Protein AF-A0A7J3W858-F1 (afdb_monomer_lite)

pLDDT: mean 94.59, std 5.15, range [61.19, 98.69]

Radius of gyration: 28.44 Å; chains: 1; bounding box: 77×29×75 Å

Sequence (148 aa):
MEKSKLLMALVLVLAVWAIAASSVAAYYYSEYVKSTSLLKSLEASTVKVNVVIDYGNNTVQEFRDVILDVKGATALNALMTVAKIEYTVYPFGIFVDSINGVKNSGELNCWWLYSIVKPDGEEVSPEVGADQYRLSNGDTVVWRYTKF

Structure (mmCIF, N/CA/C/O backbone):
data_AF-A0A7J3W858-F1
#
_entry.id   AF-A0A7J3W858-F1
#
loop_
_atom_site.group_PDB
_atom_site.id
_atom_site.type_symbol
_atom_site.label_atom_id
_atom_site.label_alt_id
_atom_site.label_comp_id
_atom_site.label_asym_id
_atom_site.label_entity_id
_atom_site.label_seq_id
_atom_site.pdbx_PDB_ins_code
_atom_site.Cartn_x
_atom_site.Cartn_y
_atom_site.Cartn_z
_atom_site.occupancy
_atom_site.B_iso_or_equiv
_atom_site.auth_seq_id
_atom_site.auth_comp_id
_atom_site.auth_asym_id
_atom_site.auth_atom_id
_atom_site.pdbx_PDB_model_num
ATOM 1 N N . MET A 1 1 ? -60.071 2.442 50.758 1.00 61.19 1 MET A N 1
ATOM 2 C CA . MET A 1 1 ? -59.599 1.097 50.356 1.00 61.19 1 MET A CA 1
ATOM 3 C C . MET A 1 1 ? -59.378 0.977 48.843 1.00 61.19 1 MET A C 1
ATOM 5 O O . MET A 1 1 ? -58.371 0.417 48.446 1.00 61.19 1 MET A O 1
ATOM 9 N N . GLU A 1 2 ? -60.245 1.533 47.991 1.00 71.06 2 GLU A N 1
ATOM 10 C CA . GLU A 1 2 ? -60.109 1.457 46.519 1.00 71.06 2 GLU A CA 1
ATOM 11 C C . GLU A 1 2 ? -58.909 2.248 45.948 1.00 71.06 2 GLU A C 1
ATOM 13 O O . GLU A 1 2 ? -58.143 1.724 45.143 1.00 71.06 2 GLU A O 1
ATOM 18 N N . LYS A 1 3 ? -58.649 3.464 46.457 1.00 75.56 3 LYS A N 1
ATOM 19 C CA . LYS A 1 3 ? -57.502 4.298 46.038 1.00 75.56 3 LYS A CA 1
ATOM 20 C C . LYS A 1 3 ? -56.124 3.657 46.281 1.00 75.56 3 LYS A C 1
ATOM 22 O O . LYS A 1 3 ? -55.229 3.846 45.466 1.00 75.56 3 LYS A O 1
ATOM 27 N N . SER A 1 4 ? -55.934 2.893 47.365 1.00 80.69 4 SER A N 1
ATOM 28 C CA . SER A 1 4 ? -54.630 2.262 47.645 1.00 80.69 4 SER A CA 1
ATOM 29 C C . SER A 1 4 ? -54.353 1.067 46.732 1.00 80.69 4 SER A C 1
ATOM 31 O O . SER A 1 4 ? -53.209 0.856 46.344 1.00 80.69 4 SER A O 1
ATOM 33 N N . LYS A 1 5 ? -55.394 0.324 46.328 1.00 85.88 5 LYS A N 1
ATOM 34 C CA . LYS A 1 5 ? -55.274 -0.763 45.344 1.00 85.88 5 LYS A CA 1
ATOM 35 C C . LYS A 1 5 ? -54.902 -0.229 43.957 1.00 85.88 5 LYS A C 1
ATOM 37 O O . LYS A 1 5 ? -54.057 -0.818 43.294 1.00 85.88 5 LYS A O 1
ATOM 42 N N . LEU A 1 6 ? -55.474 0.912 43.558 1.00 86.31 6 LEU A N 1
ATOM 43 C CA . LEU A 1 6 ? -55.126 1.602 42.308 1.00 86.31 6 LEU A CA 1
ATOM 44 C C . LEU A 1 6 ? -53.677 2.109 42.306 1.00 86.31 6 LEU A C 1
ATOM 46 O O . LEU A 1 6 ? -52.954 1.892 41.338 1.00 86.31 6 LEU A O 1
ATOM 50 N N . LEU A 1 7 ? -53.229 2.723 43.407 1.00 90.50 7 LEU A N 1
ATOM 51 C CA . LEU A 1 7 ? -51.833 3.146 43.574 1.00 90.50 7 LEU A CA 1
ATOM 52 C C . LEU A 1 7 ? -50.865 1.957 43.490 1.00 90.50 7 LEU A C 1
ATOM 54 O O . LEU A 1 7 ? -49.849 2.036 42.808 1.00 90.50 7 LEU A O 1
ATOM 58 N N . MET A 1 8 ? -51.198 0.839 44.134 1.00 90.25 8 MET A N 1
ATOM 59 C CA . MET A 1 8 ? -50.370 -0.368 44.112 1.00 90.25 8 MET A CA 1
ATOM 60 C C . MET A 1 8 ? -50.288 -0.995 42.712 1.00 90.25 8 MET A C 1
ATOM 62 O O . MET A 1 8 ? -49.206 -1.394 42.287 1.00 90.25 8 MET A O 1
ATOM 66 N N . ALA A 1 9 ? -51.394 -1.025 41.962 1.00 91.38 9 ALA A N 1
ATOM 67 C CA . ALA A 1 9 ? -51.394 -1.476 40.571 1.00 91.38 9 ALA A CA 1
ATOM 68 C C . ALA A 1 9 ? -50.532 -0.572 39.670 1.00 91.38 9 ALA A C 1
ATOM 70 O O . ALA A 1 9 ? -49.753 -1.076 38.864 1.00 91.38 9 ALA A O 1
ATOM 71 N N . LEU A 1 10 ? -50.613 0.752 39.847 1.00 93.44 10 LEU A N 1
ATOM 72 C CA . LEU A 1 10 ? -49.789 1.713 39.107 1.00 93.44 10 LEU A CA 1
ATOM 73 C C . LEU A 1 10 ? -48.291 1.506 39.374 1.00 93.44 10 LEU A C 1
ATOM 75 O O . LEU A 1 10 ? -47.497 1.485 38.437 1.00 93.44 10 LEU A O 1
ATOM 79 N N . VAL A 1 11 ? -47.908 1.307 40.639 1.00 94.94 11 VAL A N 1
ATOM 80 C CA . VAL A 1 11 ? -46.513 1.037 41.023 1.00 94.94 11 VAL A CA 1
ATOM 81 C C . VAL A 1 11 ? -45.999 -0.248 40.374 1.00 94.94 11 VAL A C 1
ATOM 83 O O . VAL A 1 11 ? -44.881 -0.260 39.865 1.00 94.94 11 VAL A O 1
ATOM 86 N N . LEU A 1 12 ? -46.810 -1.311 40.329 1.00 94.56 12 LEU A N 1
ATOM 87 C CA . LEU A 1 12 ? -46.427 -2.566 39.673 1.00 94.56 12 LEU A CA 1
ATOM 88 C C . LEU A 1 12 ? -46.220 -2.388 38.165 1.00 94.56 12 LEU A C 1
ATOM 90 O O . LEU A 1 12 ? -45.234 -2.884 37.626 1.00 94.56 12 LEU A O 1
ATOM 94 N N . VAL A 1 13 ? -47.101 -1.646 37.490 1.00 96.12 13 VAL A N 1
ATOM 95 C CA . VAL A 1 13 ? -46.955 -1.350 36.055 1.00 96.12 13 VAL A CA 1
ATOM 96 C C . VAL A 1 13 ? -45.681 -0.549 35.788 1.00 96.12 13 VAL A C 1
ATOM 98 O O . VAL A 1 13 ? -44.922 -0.891 34.884 1.00 96.12 13 VAL A O 1
ATOM 101 N N . LEU A 1 14 ? -45.409 0.477 36.598 1.00 95.62 14 LEU A N 1
ATOM 102 C CA . LEU A 1 14 ? -44.190 1.279 36.478 1.00 95.62 14 LEU A CA 1
ATOM 103 C C . LEU A 1 14 ? -42.928 0.456 36.755 1.00 95.62 14 LEU A C 1
ATOM 105 O O . LEU A 1 14 ? -41.931 0.636 36.062 1.00 95.62 14 LEU A O 1
ATOM 109 N N . ALA A 1 15 ? -42.971 -0.472 37.713 1.00 95.19 15 ALA A N 1
ATOM 110 C CA . ALA A 1 15 ? -41.855 -1.367 37.999 1.00 95.19 15 ALA A CA 1
ATOM 111 C C . ALA A 1 15 ? -41.573 -2.316 36.824 1.00 95.19 15 ALA A C 1
ATOM 113 O O . ALA A 1 15 ? -40.425 -2.445 36.403 1.00 95.19 15 ALA A O 1
ATOM 114 N N . VAL A 1 16 ? -42.610 -2.932 36.246 1.00 96.00 16 VAL A N 1
ATOM 115 C CA . VAL A 1 16 ? -42.469 -3.794 35.060 1.00 96.00 16 VAL A CA 1
ATOM 116 C C . VAL A 1 16 ? -41.932 -2.998 33.873 1.00 96.00 16 VAL A C 1
ATOM 118 O O . VAL A 1 16 ? -41.021 -3.462 33.189 1.00 96.00 16 VAL A O 1
ATOM 121 N N . TRP A 1 17 ? -42.443 -1.784 33.656 1.00 96.31 17 TRP A N 1
ATOM 122 C CA . TRP A 1 17 ? -41.949 -0.899 32.606 1.00 96.31 17 TRP A CA 1
ATOM 123 C C . TRP A 1 17 ? -40.483 -0.521 32.824 1.00 96.31 17 TRP A C 1
ATOM 125 O O . TRP A 1 17 ? -39.695 -0.613 31.889 1.00 96.31 17 TRP A O 1
ATOM 135 N N . ALA A 1 18 ? -40.092 -0.162 34.048 1.00 96.44 18 ALA A N 1
ATOM 136 C CA . ALA A 1 18 ? -38.714 0.191 34.372 1.00 96.44 18 ALA A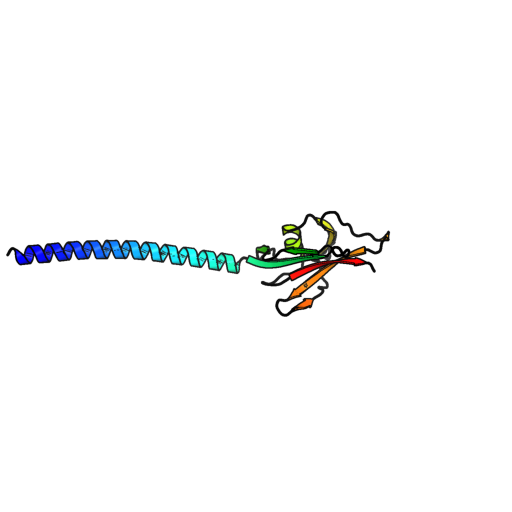 CA 1
ATOM 137 C C . ALA A 1 18 ? -37.756 -0.987 34.152 1.00 96.44 18 ALA A C 1
ATOM 139 O O . ALA A 1 18 ? -36.673 -0.791 33.603 1.00 96.44 18 ALA A O 1
ATOM 140 N N . ILE A 1 19 ? -38.155 -2.210 34.521 1.00 96.44 19 ILE A N 1
ATOM 141 C CA . ILE A 1 19 ? -37.364 -3.423 34.273 1.00 96.44 19 ILE A CA 1
ATOM 142 C C . ILE A 1 19 ? -37.241 -3.672 32.769 1.00 96.44 19 ILE A C 1
ATOM 144 O O . ILE A 1 19 ? -36.126 -3.811 32.276 1.00 96.44 19 ILE A O 1
ATOM 148 N N . ALA A 1 20 ? -38.356 -3.666 32.031 1.00 96.38 20 ALA A N 1
ATOM 149 C CA . ALA A 1 20 ? -38.345 -3.881 30.587 1.00 96.38 20 ALA A CA 1
ATOM 150 C C . ALA A 1 20 ? -37.495 -2.823 29.864 1.00 96.38 20 ALA A C 1
ATOM 152 O O . ALA A 1 20 ? -36.632 -3.170 29.060 1.00 96.38 20 ALA A O 1
ATOM 153 N N . ALA A 1 21 ? -37.672 -1.544 30.202 1.00 96.00 21 ALA A N 1
ATOM 154 C CA . ALA A 1 21 ? -36.887 -0.444 29.654 1.00 96.00 21 ALA A CA 1
ATOM 155 C C . ALA A 1 21 ? -35.395 -0.590 29.989 1.00 96.00 21 ALA A C 1
ATOM 157 O O . ALA A 1 21 ? -34.556 -0.402 29.112 1.00 96.00 21 ALA A O 1
ATOM 158 N N . SER A 1 22 ? -35.058 -0.986 31.220 1.00 96.31 22 SER A N 1
ATOM 159 C CA . SER A 1 22 ? -33.668 -1.211 31.638 1.00 96.31 22 SER A CA 1
ATOM 160 C C . SER A 1 22 ? -33.033 -2.390 30.902 1.00 96.31 22 SER A C 1
ATOM 162 O O . SER A 1 22 ? -31.892 -2.287 30.464 1.00 96.31 22 SER A O 1
ATOM 164 N N . SER A 1 23 ? -33.764 -3.493 30.715 1.00 95.69 23 SER A N 1
ATOM 165 C CA . SER A 1 23 ? -33.292 -4.651 29.948 1.00 95.69 23 SER A CA 1
ATOM 166 C C . SER A 1 23 ? -33.047 -4.299 28.483 1.00 95.69 23 SER A C 1
ATOM 168 O O . SER A 1 23 ? -32.005 -4.650 27.933 1.00 95.69 23 SER A O 1
ATOM 170 N N . VAL A 1 24 ? -33.973 -3.563 27.864 1.00 96.94 24 VAL A N 1
ATOM 171 C CA . VAL A 1 24 ? -33.827 -3.074 26.487 1.00 96.94 24 VAL A CA 1
ATOM 172 C C . VAL A 1 24 ? -32.633 -2.120 26.377 1.00 96.94 24 VAL A C 1
ATOM 174 O O . VAL A 1 24 ? -31.802 -2.279 25.486 1.00 96.94 24 VAL A O 1
ATOM 177 N N . ALA A 1 25 ? -32.491 -1.175 27.308 1.00 96.31 25 ALA A N 1
ATOM 178 C CA . ALA A 1 25 ? -31.366 -0.244 27.336 1.00 96.31 25 ALA A CA 1
ATOM 179 C C . ALA A 1 25 ? -30.020 -0.966 27.508 1.00 96.31 25 ALA A C 1
ATOM 181 O O . ALA A 1 25 ? -29.069 -0.670 26.787 1.00 96.31 25 ALA A O 1
ATOM 182 N N . ALA A 1 26 ? -29.942 -1.948 28.410 1.00 95.88 26 ALA A N 1
ATOM 183 C CA . ALA A 1 26 ? -28.741 -2.753 28.619 1.00 95.88 26 ALA A CA 1
ATOM 184 C C . ALA A 1 26 ? -28.365 -3.562 27.367 1.00 95.88 26 ALA A C 1
ATOM 186 O O . ALA A 1 26 ? -27.189 -3.620 27.006 1.00 95.88 26 ALA A O 1
ATOM 187 N N . TYR A 1 27 ? -29.356 -4.135 26.676 1.00 96.12 27 TYR A N 1
ATOM 188 C CA . TYR A 1 27 ? -29.146 -4.843 25.413 1.00 96.12 27 TYR A CA 1
ATOM 189 C C . TYR A 1 27 ? -28.554 -3.920 24.337 1.00 96.12 27 TYR A C 1
ATOM 191 O O . T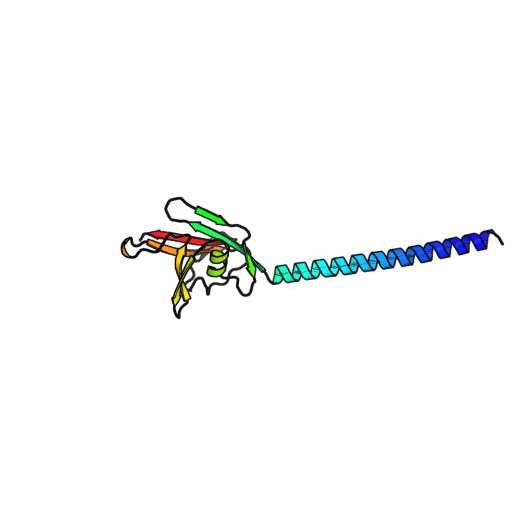YR A 1 27 ? -27.507 -4.232 23.768 1.00 96.12 27 TYR A O 1
ATOM 199 N N . TYR A 1 28 ? -29.160 -2.748 24.111 1.00 95.81 28 TYR A N 1
ATOM 200 C CA . TYR A 1 28 ? -28.652 -1.784 23.129 1.00 95.81 28 TYR A CA 1
ATOM 201 C C . TYR A 1 28 ? -27.268 -1.241 23.491 1.00 95.81 28 TYR A C 1
ATOM 203 O O . TYR A 1 28 ? -26.425 -1.084 22.609 1.00 95.81 28 TYR A O 1
ATOM 211 N N . TYR A 1 29 ? -27.004 -0.991 24.775 1.00 95.25 29 TYR A N 1
ATOM 212 C CA . TYR A 1 29 ? -25.688 -0.551 25.230 1.00 95.25 29 TYR A CA 1
ATOM 213 C C . TYR A 1 29 ? -24.611 -1.615 24.976 1.00 95.25 29 TYR A C 1
ATOM 215 O O . TYR A 1 29 ? -23.541 -1.301 24.457 1.00 95.25 29 TYR A O 1
ATOM 223 N N . SER A 1 30 ? -24.902 -2.883 25.283 1.00 93.31 30 SER A N 1
ATOM 224 C CA . SER A 1 30 ? -23.981 -3.993 25.019 1.00 93.31 30 SER A CA 1
ATOM 225 C C . SER A 1 30 ? -23.668 -4.131 23.526 1.00 93.31 30 SER A C 1
ATOM 227 O O . SER A 1 30 ? -22.506 -4.298 23.150 1.00 93.31 30 SER A O 1
ATOM 229 N N . GLU A 1 31 ? -24.683 -4.032 22.666 1.00 93.44 31 GLU A N 1
ATOM 230 C CA . GLU A 1 31 ? -24.503 -4.133 21.214 1.00 93.44 31 GLU A CA 1
ATOM 231 C C . GLU A 1 31 ? -23.709 -2.945 20.644 1.00 93.44 31 GLU A C 1
ATOM 233 O O . GLU A 1 31 ? -22.832 -3.119 19.792 1.00 93.44 31 GLU A O 1
ATOM 238 N N . TYR A 1 32 ? -23.945 -1.739 21.169 1.00 91.50 32 TYR A N 1
ATOM 239 C CA . TYR A 1 32 ? -23.188 -0.538 20.817 1.00 91.50 32 TYR A CA 1
ATOM 240 C C . TYR A 1 32 ? -21.698 -0.672 21.164 1.00 91.50 32 TYR A C 1
ATOM 242 O O . TYR A 1 32 ? -20.830 -0.403 20.326 1.00 91.50 32 TYR A O 1
ATOM 250 N N . VAL A 1 33 ? -21.384 -1.132 22.380 1.00 94.19 33 VAL A N 1
ATOM 251 C CA . VAL A 1 33 ? -19.996 -1.335 22.824 1.00 94.19 33 VAL A CA 1
ATOM 252 C C . VAL A 1 33 ? -19.298 -2.392 21.968 1.00 94.19 33 VAL A C 1
ATOM 254 O O . VAL A 1 33 ? -18.151 -2.191 21.570 1.00 94.19 33 VAL A O 1
ATOM 257 N N . LYS A 1 34 ? -19.989 -3.488 21.634 1.00 93.38 34 LYS A N 1
ATOM 258 C CA . LYS A 1 34 ? -19.462 -4.546 20.762 1.00 93.38 34 LYS A CA 1
ATOM 259 C C . LYS A 1 34 ? -19.159 -4.036 19.352 1.00 93.38 34 LYS A C 1
ATOM 261 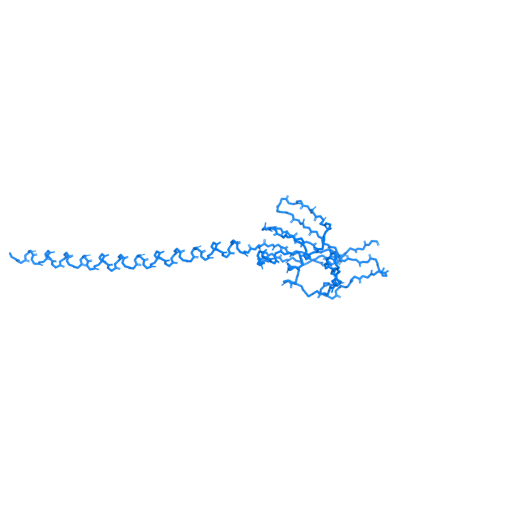O O . LYS A 1 34 ? -18.086 -4.302 18.824 1.00 93.38 34 LYS A O 1
ATOM 266 N N . SER A 1 35 ? -20.074 -3.281 18.752 1.00 88.00 35 SER A N 1
ATOM 267 C CA . SER A 1 35 ? -19.864 -2.710 17.416 1.00 88.00 35 SER A CA 1
ATOM 268 C C . SER A 1 35 ? -18.676 -1.746 17.409 1.00 88.00 35 SER A C 1
ATOM 270 O O . SER A 1 35 ? -17.816 -1.812 16.535 1.00 88.00 35 SER A O 1
ATOM 272 N N . THR A 1 36 ? -18.576 -0.902 18.436 1.00 91.19 36 THR A N 1
ATOM 273 C CA . THR A 1 36 ? -17.485 0.072 18.569 1.00 91.19 36 THR A CA 1
ATOM 274 C C . THR A 1 36 ? -16.129 -0.606 18.774 1.00 91.19 36 THR A C 1
ATOM 276 O O . THR A 1 36 ? -15.131 -0.183 18.192 1.00 91.19 36 THR A O 1
ATOM 279 N N . SER A 1 37 ? -16.064 -1.670 19.579 1.00 88.94 37 SER A N 1
ATOM 280 C CA . SER A 1 37 ? -14.811 -2.392 19.819 1.00 88.94 37 SER A CA 1
ATOM 281 C C . SER A 1 37 ? -14.327 -3.145 18.580 1.00 88.94 37 SER A C 1
ATOM 283 O O . SER A 1 37 ? -13.125 -3.150 18.321 1.00 88.94 37 SER A O 1
ATOM 285 N N . LEU A 1 38 ? -15.248 -3.704 17.788 1.00 88.44 38 LEU A N 1
ATOM 286 C CA . LEU A 1 38 ? -14.937 -4.320 16.499 1.00 88.44 38 LEU A CA 1
ATOM 287 C C . LEU A 1 38 ? -14.410 -3.289 15.502 1.00 88.44 38 LEU A C 1
ATOM 289 O O . LEU A 1 38 ? -13.359 -3.507 14.913 1.00 88.44 38 LEU A O 1
ATOM 293 N N . LEU A 1 39 ? -15.083 -2.145 15.345 1.00 87.38 39 LEU A N 1
ATOM 294 C CA . LEU A 1 39 ? -14.601 -1.084 14.454 1.00 87.38 39 LEU A CA 1
ATOM 295 C C . LEU A 1 39 ? -13.196 -0.628 14.847 1.00 87.38 39 LEU A C 1
ATOM 297 O O . LEU A 1 39 ? -12.305 -0.588 14.005 1.00 87.38 39 LEU A O 1
ATOM 301 N N . LYS A 1 40 ? -12.961 -0.413 16.143 1.00 87.94 40 LYS A N 1
ATOM 302 C CA . LYS A 1 40 ? -11.641 -0.048 16.657 1.00 87.94 40 LYS A CA 1
ATOM 303 C C . LYS A 1 40 ? -10.587 -1.131 16.404 1.00 87.94 40 LYS A C 1
ATOM 305 O O . LYS A 1 40 ? -9.437 -0.803 16.126 1.00 87.94 40 LYS A O 1
ATOM 310 N N . SER A 1 41 ? -10.945 -2.413 16.509 1.00 86.75 41 SER A N 1
ATOM 311 C CA . SER A 1 41 ? -10.005 -3.499 16.215 1.00 86.75 41 SER A CA 1
ATOM 312 C C . SER A 1 41 ? -9.707 -3.605 14.723 1.00 86.75 41 SER A C 1
ATOM 314 O O . SER A 1 41 ? -8.563 -3.861 14.364 1.00 86.75 41 SER A O 1
ATOM 316 N N . LEU A 1 42 ? -10.711 -3.387 13.865 1.00 85.06 42 LEU A N 1
ATOM 317 C CA . LEU A 1 42 ? -10.525 -3.334 12.417 1.00 85.06 42 LEU A CA 1
ATOM 318 C C . LEU A 1 42 ? -9.602 -2.174 12.044 1.00 85.06 42 LEU A C 1
ATOM 320 O O . LEU A 1 42 ? -8.579 -2.418 11.415 1.00 85.06 42 LEU A O 1
ATOM 324 N N . GLU A 1 43 ? -9.894 -0.961 12.513 1.00 83.94 43 GLU A N 1
ATOM 325 C CA . GLU A 1 43 ? -9.063 0.227 12.281 1.00 83.94 43 GLU A CA 1
ATOM 326 C C . GLU A 1 43 ? -7.615 0.020 12.739 1.00 83.94 43 GLU A C 1
ATOM 328 O O . GLU A 1 43 ? -6.687 0.399 12.031 1.00 83.94 43 GLU A O 1
ATOM 333 N N . ALA A 1 44 ? -7.403 -0.636 13.883 1.00 85.81 44 ALA A N 1
ATOM 334 C CA . ALA A 1 44 ? -6.064 -0.966 14.373 1.00 85.81 44 ALA A CA 1
ATOM 335 C C . ALA A 1 44 ? -5.352 -2.059 13.552 1.00 85.81 44 ALA A C 1
ATOM 337 O O . ALA A 1 44 ? -4.132 -2.193 13.632 1.00 85.81 44 ALA A O 1
ATOM 338 N N . SER A 1 45 ? -6.100 -2.862 12.793 1.00 91.19 45 SER A N 1
ATOM 339 C CA . SER A 1 45 ? -5.582 -3.974 11.987 1.00 91.19 45 SER A CA 1
ATOM 340 C C . SER A 1 45 ? -5.441 -3.652 10.502 1.00 91.19 45 SER A C 1
ATOM 342 O O . SER A 1 45 ? -4.927 -4.483 9.756 1.00 91.19 45 SER A O 1
ATOM 344 N N . THR A 1 46 ? -5.873 -2.469 10.064 1.00 93.88 46 THR A N 1
ATOM 345 C CA . THR A 1 46 ? -5.862 -2.085 8.651 1.00 93.88 46 THR A CA 1
ATOM 346 C C . THR A 1 46 ? -5.076 -0.813 8.403 1.00 93.88 46 THR A C 1
ATOM 348 O O . THR A 1 46 ? -5.086 0.105 9.220 1.00 93.88 46 THR A O 1
ATOM 351 N N . VAL A 1 47 ? -4.457 -0.739 7.231 1.00 96.44 47 VAL A N 1
ATOM 352 C CA . VAL A 1 47 ? -3.807 0.459 6.713 1.00 96.44 47 VAL A CA 1
ATOM 353 C C . VAL A 1 47 ? -4.518 0.889 5.436 1.00 96.44 47 VAL A C 1
ATOM 355 O O . VAL A 1 47 ? -4.750 0.075 4.545 1.00 96.44 47 VAL A O 1
ATOM 358 N N . LYS A 1 48 ? -4.879 2.165 5.356 1.00 96.81 48 LYS A N 1
ATOM 359 C CA . LYS A 1 48 ? -5.513 2.799 4.204 1.00 96.81 48 LYS A CA 1
ATOM 360 C C . LYS A 1 48 ? -4.474 3.621 3.448 1.00 96.81 48 LYS A C 1
ATOM 362 O O . LYS A 1 48 ? -3.904 4.551 4.016 1.00 96.81 48 LYS A O 1
ATOM 367 N N . VAL A 1 49 ? -4.258 3.297 2.180 1.00 98.06 49 VAL A N 1
ATOM 368 C CA . VAL A 1 49 ? -3.239 3.922 1.324 1.00 98.06 49 VAL A CA 1
ATOM 369 C C . VAL A 1 49 ? -3.827 4.318 -0.023 1.00 98.06 49 VAL A C 1
ATOM 371 O O . VAL A 1 49 ? -4.911 3.872 -0.395 1.00 98.06 49 VAL A O 1
ATOM 374 N N . ASN A 1 50 ? -3.093 5.121 -0.782 1.00 98.56 50 ASN A N 1
ATOM 375 C CA . ASN A 1 50 ? -3.389 5.369 -2.188 1.00 98.56 50 ASN A CA 1
ATOM 376 C C . ASN A 1 50 ? -2.350 4.674 -3.070 1.00 98.56 50 ASN A C 1
ATOM 378 O O . ASN A 1 50 ? -1.210 4.457 -2.657 1.00 98.56 50 ASN A O 1
ATOM 382 N N . VAL A 1 51 ? -2.733 4.349 -4.299 1.00 98.62 51 VAL A N 1
ATOM 383 C CA . VAL A 1 51 ? -1.832 3.789 -5.308 1.00 98.62 51 VAL A CA 1
ATOM 384 C C . VAL A 1 51 ? -1.976 4.586 -6.592 1.00 98.62 51 VAL A C 1
ATOM 386 O O . VAL A 1 51 ? -3.086 4.809 -7.067 1.00 98.62 51 VAL A O 1
ATOM 389 N N . VAL A 1 52 ? -0.852 4.999 -7.161 1.00 98.69 52 VAL A N 1
ATOM 390 C CA . VAL A 1 52 ? -0.780 5.692 -8.445 1.00 98.69 52 VAL A CA 1
ATOM 391 C C . VAL A 1 52 ? 0.088 4.873 -9.387 1.00 98.69 52 VAL A C 1
ATOM 393 O O . VAL A 1 52 ? 1.164 4.422 -9.003 1.00 98.69 52 VAL A O 1
ATOM 396 N N . ILE A 1 53 ? -0.377 4.677 -10.617 1.00 98.69 53 ILE A N 1
ATOM 397 C CA . ILE A 1 53 ? 0.361 3.996 -11.682 1.00 98.69 53 ILE A CA 1
ATOM 398 C C . ILE A 1 53 ? 0.457 4.955 -12.863 1.00 98.69 53 ILE A C 1
ATOM 400 O O . ILE A 1 53 ? -0.539 5.210 -13.539 1.00 98.69 53 ILE A O 1
ATOM 404 N N . ASP A 1 54 ? 1.652 5.475 -13.103 1.00 98.38 54 ASP A N 1
ATOM 405 C CA . ASP A 1 54 ? 1.995 6.347 -14.221 1.00 98.38 54 ASP A CA 1
ATOM 406 C C . ASP A 1 54 ? 2.782 5.550 -15.266 1.00 98.38 54 ASP A C 1
ATOM 408 O O . ASP A 1 54 ? 3.893 5.081 -15.016 1.00 98.38 54 ASP A O 1
ATOM 412 N N . TYR A 1 55 ? 2.201 5.390 -16.452 1.00 97.62 55 TYR A N 1
ATOM 413 C CA . TYR A 1 55 ? 2.792 4.609 -17.539 1.00 97.62 55 TYR A CA 1
ATOM 414 C C . TYR A 1 55 ? 3.812 5.404 -18.373 1.00 97.62 55 TYR A C 1
ATOM 416 O O . TYR A 1 55 ? 4.283 4.901 -19.394 1.00 97.62 55 TYR A O 1
ATOM 424 N N . GLY A 1 56 ? 4.136 6.647 -17.998 1.00 94.19 56 GLY A N 1
ATOM 425 C CA . GLY A 1 56 ? 5.129 7.479 -18.689 1.00 94.19 56 GLY A CA 1
ATOM 426 C C . GLY A 1 56 ? 4.683 7.974 -20.072 1.00 94.19 56 GLY A C 1
ATOM 427 O O . GLY A 1 56 ? 5.461 8.578 -20.807 1.00 94.19 56 GLY A O 1
ATOM 428 N N . ASN A 1 57 ? 3.423 7.727 -20.446 1.00 93.50 57 ASN A N 1
ATOM 429 C CA . ASN A 1 57 ? 2.819 8.104 -21.727 1.00 93.50 57 ASN A CA 1
ATOM 430 C C . ASN A 1 57 ? 1.565 8.985 -21.549 1.00 93.50 57 ASN A C 1
ATOM 432 O O . ASN A 1 57 ? 0.665 8.962 -22.388 1.00 93.50 57 ASN A O 1
ATOM 436 N N . ASN A 1 58 ? 1.502 9.738 -20.446 1.00 93.50 58 ASN A N 1
ATOM 437 C CA . ASN A 1 58 ? 0.342 10.512 -19.975 1.00 93.50 58 ASN A CA 1
ATOM 438 C C . ASN A 1 58 ? -0.871 9.674 -19.533 1.00 93.50 58 ASN A C 1
ATOM 440 O O . ASN A 1 58 ? -1.904 10.238 -19.178 1.00 93.50 58 ASN A O 1
ATOM 444 N N . THR A 1 59 ? -0.767 8.343 -19.525 1.00 97.12 59 THR A N 1
ATOM 445 C CA . THR A 1 59 ? -1.769 7.490 -18.881 1.00 97.12 59 THR A CA 1
ATOM 446 C C . THR A 1 59 ? -1.406 7.353 -17.411 1.00 97.12 59 THR A C 1
ATOM 448 O O . THR A 1 59 ? -0.352 6.809 -17.087 1.00 97.12 59 THR A O 1
ATOM 451 N N . VAL A 1 60 ? -2.291 7.814 -16.530 1.00 98.00 60 VAL A N 1
ATOM 452 C CA . VAL A 1 60 ? -2.150 7.681 -15.077 1.00 98.00 60 VAL A CA 1
ATOM 453 C C . VAL A 1 60 ? -3.420 7.057 -14.514 1.00 98.00 60 VAL A C 1
ATOM 455 O O . VAL A 1 60 ? -4.527 7.438 -14.893 1.00 98.00 60 VAL A O 1
ATOM 458 N N . GLN A 1 61 ? -3.265 6.081 -13.624 1.00 98.31 61 GLN A N 1
ATOM 459 C CA . GLN A 1 61 ? -4.360 5.490 -12.862 1.00 98.31 61 GLN A CA 1
ATOM 460 C C . GLN A 1 61 ? -4.157 5.783 -11.382 1.00 98.31 61 GLN A C 1
ATOM 462 O O . GLN A 1 61 ? -3.082 5.525 -10.846 1.00 98.31 61 GLN A O 1
ATOM 467 N N . GLU A 1 62 ? -5.195 6.296 -10.728 1.00 98.19 62 GLU A N 1
ATOM 468 C CA . GLU A 1 62 ? -5.195 6.588 -9.297 1.00 98.19 62 GLU A CA 1
ATOM 469 C C . GLU A 1 62 ? -6.244 5.734 -8.589 1.00 98.19 62 GLU A C 1
ATOM 471 O O . GLU A 1 62 ? -7.411 5.695 -8.982 1.00 98.19 62 GLU A O 1
ATOM 476 N N . PHE A 1 63 ? -5.836 5.100 -7.498 1.00 98.38 63 PHE A N 1
ATOM 477 C CA . PHE A 1 63 ? -6.689 4.321 -6.616 1.00 98.38 63 PHE A CA 1
ATOM 478 C C . PHE A 1 63 ? -6.578 4.902 -5.216 1.00 98.38 63 PHE A C 1
ATOM 480 O O . PHE A 1 63 ? -5.482 5.008 -4.665 1.00 98.38 63 PHE A O 1
ATOM 487 N N . ARG A 1 64 ? -7.715 5.299 -4.646 1.00 97.50 64 ARG A N 1
ATOM 488 C CA . ARG A 1 64 ? -7.778 5.899 -3.313 1.00 97.50 64 ARG A CA 1
ATOM 489 C C . ARG A 1 64 ? -8.359 4.925 -2.313 1.00 97.50 64 ARG A C 1
ATOM 491 O O . ARG A 1 64 ? -9.181 4.086 -2.675 1.00 97.50 64 ARG A O 1
ATOM 498 N N . ASP A 1 65 ? -7.957 5.094 -1.062 1.00 95.62 65 ASP A N 1
ATOM 499 C CA . ASP A 1 65 ? -8.479 4.336 0.070 1.00 95.62 65 ASP A CA 1
ATOM 500 C C . ASP A 1 65 ? -8.345 2.810 -0.094 1.00 95.62 65 ASP A C 1
ATOM 502 O O . ASP A 1 65 ? -9.221 2.046 0.312 1.00 95.62 65 ASP A O 1
ATOM 506 N N . VAL A 1 66 ? -7.231 2.353 -0.668 1.00 97.00 66 VAL A N 1
ATOM 507 C CA . VAL A 1 66 ? -6.886 0.931 -0.748 1.00 97.00 66 VAL A CA 1
ATOM 508 C C . VAL A 1 66 ? -6.621 0.423 0.667 1.00 97.00 66 VAL A C 1
ATOM 510 O O . VAL A 1 66 ? -5.719 0.905 1.353 1.00 97.00 66 VAL A O 1
ATOM 513 N N . ILE A 1 67 ? -7.430 -0.536 1.116 1.00 95.50 67 ILE A N 1
ATOM 514 C CA . ILE A 1 67 ? -7.363 -1.091 2.470 1.00 95.50 67 ILE A CA 1
ATOM 515 C C . ILE A 1 67 ? -6.501 -2.352 2.454 1.00 95.50 67 ILE A C 1
ATOM 517 O O . ILE A 1 67 ? -6.786 -3.301 1.726 1.00 95.50 67 ILE A O 1
ATOM 521 N N . LEU A 1 68 ? -5.477 -2.370 3.301 1.00 95.75 68 LEU A N 1
ATOM 522 C CA . LEU A 1 68 ? -4.561 -3.490 3.490 1.00 95.75 68 LEU A CA 1
ATOM 523 C C . LEU A 1 68 ? -4.604 -3.958 4.945 1.00 95.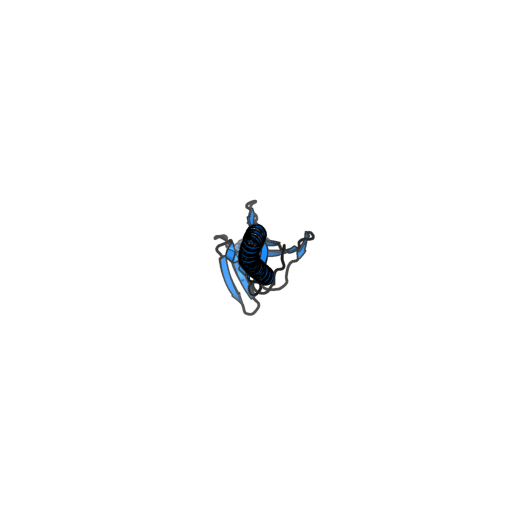75 68 LEU A C 1
ATOM 525 O O . LEU A 1 68 ? -4.767 -3.145 5.851 1.00 95.75 68 LEU A O 1
ATOM 529 N N . ASP A 1 69 ? -4.405 -5.253 5.187 1.00 94.00 69 ASP A N 1
ATOM 530 C CA . ASP A 1 69 ? -4.093 -5.747 6.535 1.00 94.00 69 ASP A CA 1
ATOM 531 C C . ASP A 1 69 ? -2.715 -5.215 6.955 1.00 94.00 69 ASP A C 1
ATOM 533 O O . ASP A 1 69 ? -1.763 -5.264 6.174 1.00 94.00 69 ASP A O 1
ATOM 537 N N . VAL A 1 70 ? -2.584 -4.735 8.192 1.00 91.69 70 VAL A N 1
ATOM 538 C CA . VAL A 1 70 ? -1.349 -4.142 8.728 1.00 91.69 70 VAL A CA 1
ATOM 539 C C . VAL A 1 70 ? -0.134 -5.069 8.608 1.00 91.69 70 VAL A C 1
ATOM 541 O O . VAL A 1 70 ? 0.983 -4.607 8.375 1.00 91.69 70 VAL A O 1
ATOM 544 N N . LYS A 1 71 ? -0.324 -6.392 8.694 1.00 90.38 71 LYS A N 1
ATOM 545 C CA . LYS A 1 71 ? 0.758 -7.378 8.540 1.00 90.38 71 LYS A CA 1
ATOM 546 C C . LYS A 1 71 ?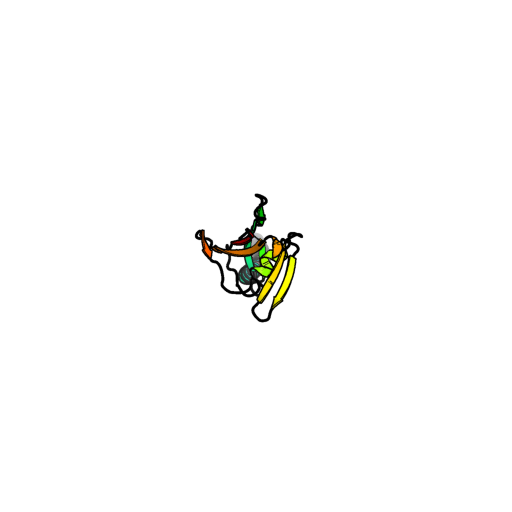 1.293 -7.422 7.110 1.00 90.38 71 LYS A C 1
ATOM 548 O O . LYS A 1 71 ? 2.476 -7.702 6.907 1.00 90.38 71 LYS A O 1
ATOM 553 N N . GLY A 1 72 ? 0.420 -7.149 6.144 1.00 91.69 72 GLY A N 1
ATOM 554 C CA . GLY A 1 72 ? 0.692 -7.142 4.713 1.00 91.69 72 GLY A CA 1
ATOM 555 C C . GLY A 1 72 ? 0.702 -5.745 4.095 1.00 91.69 72 GLY A C 1
ATOM 556 O O . GLY A 1 72 ? 0.616 -5.650 2.876 1.00 91.69 72 GLY A O 1
ATOM 557 N N . ALA A 1 73 ? 0.786 -4.668 4.876 1.00 96.31 73 ALA A N 1
ATOM 558 C CA . ALA A 1 73 ? 0.759 -3.302 4.359 1.00 96.31 73 ALA A CA 1
ATOM 559 C C . ALA A 1 73 ? 2.102 -2.935 3.704 1.00 96.31 73 ALA A C 1
ATOM 561 O O . ALA A 1 73 ? 2.923 -2.235 4.295 1.00 96.31 73 ALA A O 1
ATOM 562 N N . THR A 1 74 ? 2.355 -3.456 2.501 1.00 97.88 74 THR A N 1
ATOM 563 C CA . THR A 1 74 ? 3.580 -3.219 1.721 1.00 97.88 74 THR A CA 1
ATOM 564 C C . THR A 1 74 ? 3.283 -2.532 0.400 1.00 97.88 74 THR A C 1
ATOM 566 O O . THR A 1 74 ? 2.172 -2.645 -0.122 1.00 97.88 74 THR A O 1
ATOM 569 N N . ALA A 1 75 ? 4.281 -1.846 -0.165 1.00 97.50 75 ALA A N 1
ATOM 570 C CA . ALA A 1 75 ? 4.152 -1.197 -1.472 1.00 97.50 75 ALA A CA 1
ATOM 571 C C . ALA A 1 75 ? 3.758 -2.194 -2.580 1.00 97.50 75 ALA A C 1
ATOM 573 O O . ALA A 1 75 ? 2.916 -1.883 -3.424 1.00 97.50 75 ALA A O 1
ATOM 574 N N . LEU A 1 76 ? 4.298 -3.418 -2.536 1.00 97.75 76 LEU A N 1
ATOM 575 C CA . LEU A 1 76 ? 3.939 -4.488 -3.466 1.00 97.75 76 LEU A CA 1
ATOM 576 C C . LEU A 1 76 ? 2.493 -4.962 -3.270 1.00 97.75 76 LEU A C 1
ATOM 578 O O . LEU A 1 76 ? 1.756 -5.088 -4.244 1.00 97.75 76 LEU A O 1
ATOM 582 N N . ASN A 1 77 ? 2.062 -5.206 -2.028 1.00 97.94 77 ASN A N 1
ATOM 583 C CA . ASN A 1 77 ? 0.698 -5.670 -1.754 1.00 97.94 77 ASN A CA 1
ATOM 584 C C . ASN A 1 77 ? -0.350 -4.612 -2.124 1.00 97.94 77 ASN A C 1
ATOM 586 O O . ASN A 1 77 ? -1.416 -4.957 -2.639 1.00 97.94 77 ASN A O 1
ATOM 590 N N . ALA A 1 78 ? -0.027 -3.330 -1.930 1.00 98.25 78 ALA A N 1
ATOM 591 C CA . ALA A 1 78 ? -0.849 -2.224 -2.408 1.00 98.25 78 ALA A CA 1
ATOM 592 C C . ALA A 1 78 ? -1.045 -2.299 -3.930 1.00 98.25 78 ALA A C 1
ATOM 594 O O . ALA A 1 78 ? -2.178 -2.264 -4.406 1.00 98.25 78 ALA A O 1
ATOM 595 N N . LEU A 1 79 ? 0.040 -2.495 -4.688 1.00 98.44 79 LEU A N 1
ATOM 596 C CA . LEU A 1 79 ? -0.023 -2.632 -6.143 1.00 98.44 79 LEU A CA 1
ATOM 597 C C . LEU A 1 79 ? -0.821 -3.871 -6.585 1.00 98.44 79 LEU A C 1
ATOM 599 O O . LEU A 1 79 ? -1.680 -3.763 -7.457 1.00 98.44 79 LEU A O 1
ATOM 603 N N . MET A 1 80 ? -0.586 -5.032 -5.964 1.00 97.88 80 MET A N 1
ATOM 604 C CA . MET A 1 80 ? -1.297 -6.281 -6.287 1.00 97.88 80 MET A CA 1
ATOM 605 C C . MET A 1 80 ? -2.810 -6.198 -6.064 1.00 97.88 80 MET A C 1
ATOM 607 O O . MET A 1 80 ? -3.562 -6.952 -6.677 1.00 97.88 80 MET A O 1
ATOM 611 N N . THR A 1 81 ? -3.263 -5.293 -5.195 1.00 97.75 81 THR A N 1
ATOM 612 C CA . THR A 1 81 ? -4.694 -5.093 -4.929 1.00 97.75 81 THR A CA 1
ATOM 613 C C . THR A 1 81 ? -5.405 -4.410 -6.101 1.00 97.75 81 THR A C 1
ATOM 615 O O . THR A 1 81 ? -6.604 -4.604 -6.287 1.00 97.75 81 THR A O 1
ATOM 618 N N . VAL A 1 82 ? -4.680 -3.623 -6.903 1.00 98.19 82 VAL A N 1
ATOM 619 C CA . VAL A 1 82 ? -5.268 -2.750 -7.935 1.00 98.19 82 VAL A CA 1
ATOM 620 C C . VAL A 1 82 ? -4.823 -3.078 -9.360 1.00 98.19 82 VAL A C 1
ATOM 622 O O . VAL A 1 82 ? -5.440 -2.611 -10.315 1.00 98.19 82 VAL A O 1
ATOM 625 N N . ALA A 1 83 ? -3.768 -3.877 -9.531 1.00 98.19 83 ALA A N 1
ATOM 626 C CA . ALA A 1 83 ? -3.195 -4.182 -10.835 1.00 98.19 83 ALA A CA 1
ATOM 627 C C . ALA A 1 83 ? -2.754 -5.642 -10.956 1.00 98.19 83 ALA A C 1
ATOM 629 O O . ALA A 1 83 ? -2.351 -6.289 -9.989 1.00 98.19 83 ALA A O 1
ATOM 630 N N . LYS A 1 84 ? -2.766 -6.149 -12.191 1.00 98.25 84 LYS A N 1
ATOM 631 C CA . LYS A 1 84 ? -2.138 -7.428 -12.518 1.00 98.25 84 LYS A CA 1
ATOM 632 C C . LYS A 1 84 ? -0.642 -7.204 -12.703 1.00 98.25 84 LYS A C 1
ATOM 634 O O . LYS A 1 84 ? -0.253 -6.409 -13.557 1.00 98.25 84 LYS A O 1
ATOM 639 N N . ILE A 1 85 ? 0.179 -7.933 -11.955 1.00 98.06 85 ILE A N 1
ATOM 640 C CA . ILE A 1 85 ? 1.635 -7.796 -12.015 1.00 98.06 85 ILE A CA 1
ATOM 641 C C . ILE A 1 85 ? 2.328 -9.094 -12.425 1.00 98.06 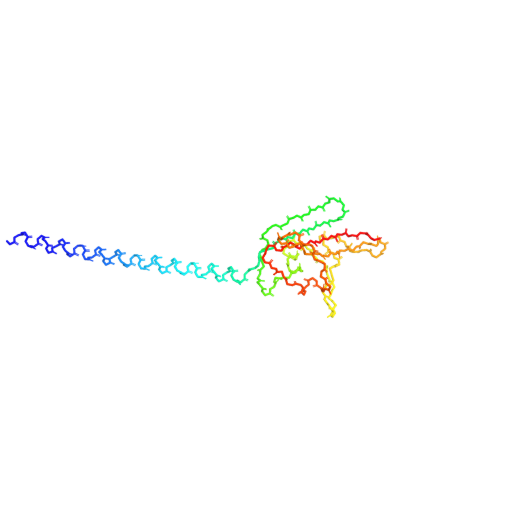85 ILE A C 1
ATOM 643 O O . ILE A 1 85 ? 1.829 -10.189 -12.164 1.00 98.06 85 ILE A O 1
ATOM 647 N N . GLU A 1 86 ? 3.495 -8.950 -13.043 1.00 98.38 86 GLU A N 1
ATOM 648 C CA . GLU A 1 86 ? 4.507 -10.004 -13.167 1.00 98.38 86 GLU A CA 1
ATOM 649 C C . GLU A 1 86 ? 5.737 -9.540 -12.381 1.00 98.38 86 GLU A C 1
ATOM 651 O O . GLU A 1 86 ? 6.057 -8.349 -12.392 1.00 98.38 86 GLU A O 1
ATOM 656 N N . TYR A 1 87 ? 6.394 -10.447 -11.663 1.00 97.56 87 TYR A N 1
ATOM 657 C CA . TYR A 1 87 ? 7.537 -10.106 -10.823 1.00 97.56 87 TYR A CA 1
ATOM 658 C C . TYR A 1 87 ? 8.509 -11.274 -10.670 1.00 97.56 87 TYR A C 1
ATOM 660 O O . TYR A 1 87 ? 8.125 -12.446 -10.734 1.00 97.56 87 TYR A O 1
ATOM 668 N N . THR A 1 88 ? 9.755 -10.928 -10.368 1.00 96.50 88 THR A N 1
ATOM 669 C CA . THR A 1 88 ? 10.844 -11.856 -10.094 1.00 96.50 88 THR A CA 1
ATOM 670 C C . THR A 1 88 ? 11.280 -11.701 -8.643 1.00 96.50 88 THR A C 1
ATOM 672 O O . THR A 1 88 ? 11.465 -10.593 -8.137 1.00 96.50 88 THR A O 1
ATOM 675 N N . VAL A 1 89 ? 11.436 -12.828 -7.951 1.00 96.19 89 VAL A N 1
ATOM 676 C CA . VAL A 1 89 ? 11.873 -12.858 -6.552 1.00 96.19 89 VAL A CA 1
ATOM 677 C C . VAL A 1 89 ? 13.393 -12.962 -6.503 1.00 96.19 89 VAL A C 1
ATOM 679 O O . VAL A 1 89 ? 13.964 -13.928 -7.008 1.00 96.19 89 VAL A O 1
ATOM 682 N N . TYR A 1 90 ? 14.036 -12.003 -5.844 1.00 93.12 90 TYR A N 1
ATOM 683 C CA . TYR A 1 90 ? 15.460 -12.042 -5.531 1.00 93.12 90 TYR A CA 1
ATOM 684 C C . TYR A 1 90 ? 15.682 -12.164 -4.017 1.00 93.12 90 TYR A C 1
ATOM 686 O O . TYR A 1 90 ? 14.801 -11.810 -3.232 1.00 93.12 90 TYR A O 1
ATOM 694 N N . PRO A 1 91 ? 16.873 -12.605 -3.564 1.00 91.31 91 PRO A N 1
ATOM 695 C CA . PRO A 1 91 ? 17.196 -12.661 -2.135 1.00 91.31 91 PRO A CA 1
ATOM 696 C C . PRO A 1 91 ? 17.091 -11.311 -1.409 1.00 91.31 91 PRO A C 1
ATOM 698 O O . PRO A 1 91 ? 16.904 -11.279 -0.197 1.00 91.31 91 PRO A O 1
ATOM 701 N N . PHE A 1 92 ? 17.229 -10.205 -2.142 1.00 86.19 92 PHE A N 1
ATOM 702 C CA . PHE A 1 92 ? 17.181 -8.841 -1.615 1.00 86.19 92 PHE A CA 1
ATOM 703 C C . PHE A 1 92 ? 15.813 -8.157 -1.784 1.00 86.19 92 PHE A C 1
ATOM 705 O O . PHE A 1 92 ? 15.663 -7.022 -1.347 1.00 86.19 92 PHE A O 1
ATOM 712 N N . GLY A 1 93 ? 14.817 -8.824 -2.375 1.00 92.19 93 GLY A N 1
ATOM 713 C CA . GLY A 1 93 ? 13.469 -8.279 -2.553 1.00 92.19 93 GLY A CA 1
ATOM 714 C C . GLY A 1 93 ? 12.819 -8.689 -3.870 1.00 92.19 93 GLY A C 1
ATOM 715 O O . GLY A 1 93 ? 13.419 -9.360 -4.713 1.00 92.19 93 GLY A O 1
ATOM 716 N N . ILE A 1 94 ? 11.567 -8.285 -4.047 1.00 95.19 94 ILE A N 1
ATOM 717 C CA . ILE A 1 94 ? 10.795 -8.538 -5.262 1.00 95.19 94 ILE A CA 1
ATOM 718 C C . ILE A 1 94 ? 11.000 -7.400 -6.259 1.00 95.19 94 ILE A C 1
ATOM 720 O O . ILE A 1 94 ? 10.790 -6.226 -5.948 1.00 95.19 94 ILE A O 1
ATOM 724 N N . PHE A 1 95 ? 11.363 -7.774 -7.483 1.00 94.75 95 PHE A N 1
ATOM 725 C CA . PHE A 1 95 ? 11.465 -6.877 -8.622 1.00 94.75 95 PHE A CA 1
ATOM 726 C C . PHE A 1 95 ? 10.218 -7.007 -9.498 1.00 94.75 95 PHE A C 1
ATOM 728 O O . PHE A 1 95 ? 9.896 -8.101 -9.958 1.00 94.75 95 PHE A O 1
ATOM 735 N N . VAL A 1 96 ? 9.500 -5.905 -9.717 1.00 97.50 96 VAL A N 1
ATOM 736 C CA . VAL A 1 96 ? 8.291 -5.894 -10.552 1.00 97.50 96 VAL A CA 1
ATOM 737 C C . VAL A 1 96 ? 8.692 -5.794 -12.020 1.00 97.50 96 VAL A C 1
ATOM 739 O O . VAL A 1 96 ? 9.216 -4.774 -12.465 1.00 97.50 96 VAL A O 1
ATOM 742 N N . ASP A 1 97 ? 8.421 -6.856 -12.774 1.00 97.38 97 ASP A N 1
ATOM 743 C CA . ASP A 1 97 ? 8.755 -6.979 -14.195 1.00 97.38 97 ASP A CA 1
ATOM 744 C C . ASP A 1 97 ? 7.702 -6.322 -15.092 1.00 97.38 97 ASP A C 1
ATOM 746 O O . ASP A 1 97 ? 8.016 -5.828 -16.179 1.00 97.38 97 ASP A O 1
ATOM 750 N N . SER A 1 98 ? 6.437 -6.332 -14.658 1.00 98.25 98 SER A N 1
ATOM 751 C CA . SER A 1 98 ? 5.323 -5.780 -15.424 1.00 98.25 98 SER A CA 1
ATOM 752 C C . SER A 1 98 ? 4.161 -5.323 -14.554 1.00 98.25 98 SER A C 1
ATOM 754 O O . SER A 1 98 ? 3.839 -5.961 -13.553 1.00 98.25 98 SER A O 1
ATOM 756 N N . ILE A 1 99 ? 3.471 -4.275 -15.012 1.00 98.62 99 ILE A N 1
ATOM 757 C CA . ILE A 1 99 ? 2.197 -3.803 -14.467 1.00 98.62 99 ILE A CA 1
ATOM 758 C C . ILE A 1 99 ? 1.186 -3.710 -15.613 1.00 98.62 99 ILE A C 1
ATOM 760 O O . ILE A 1 99 ? 1.434 -3.049 -16.621 1.00 98.62 99 ILE A O 1
ATOM 764 N N . ASN A 1 100 ? 0.054 -4.406 -15.479 1.00 98.19 100 ASN A N 1
ATOM 765 C CA . ASN A 1 100 ? -1.038 -4.462 -16.457 1.00 98.19 100 ASN A CA 1
ATOM 766 C C . ASN A 1 100 ? -0.578 -4.759 -17.900 1.00 98.19 100 ASN A C 1
ATOM 768 O O . ASN A 1 100 ? -1.145 -4.257 -18.868 1.00 98.19 100 ASN A O 1
ATOM 772 N N . GLY A 1 101 ? 0.454 -5.596 -18.048 1.00 97.44 101 GLY A N 1
ATOM 773 C CA . GLY A 1 101 ? 1.002 -6.013 -19.342 1.00 97.44 101 GLY A CA 1
ATOM 774 C C . GLY A 1 101 ? 2.076 -5.089 -19.923 1.00 97.44 101 GLY A C 1
ATOM 775 O O . GLY A 1 101 ? 2.689 -5.448 -20.926 1.00 97.44 101 GLY A O 1
ATOM 776 N N . VAL A 1 102 ? 2.362 -3.942 -19.298 1.00 97.62 102 VAL A N 1
ATOM 777 C CA . VAL A 1 102 ? 3.493 -3.082 -19.677 1.00 97.62 102 VAL A CA 1
ATOM 778 C C . VAL A 1 102 ? 4.746 -3.604 -18.987 1.00 97.62 102 VAL A C 1
ATOM 780 O O . VAL A 1 102 ? 4.817 -3.616 -17.756 1.00 97.62 102 VAL A O 1
ATOM 783 N N . LYS A 1 103 ? 5.701 -4.110 -19.770 1.00 97.88 103 LYS A N 1
ATOM 784 C CA . LYS A 1 103 ? 6.909 -4.791 -19.279 1.00 97.88 103 LYS A CA 1
ATOM 785 C C . LYS A 1 103 ? 8.104 -3.854 -19.217 1.00 97.88 103 LYS A C 1
ATOM 787 O O . LYS A 1 103 ? 8.243 -2.964 -20.055 1.00 97.88 103 LYS A O 1
ATOM 792 N N . ASN A 1 104 ? 9.005 -4.110 -18.280 1.00 97.44 104 ASN A N 1
ATOM 793 C CA . ASN A 1 104 ? 10.354 -3.560 -18.335 1.00 97.44 104 ASN A CA 1
ATOM 794 C C . ASN A 1 104 ? 11.043 -3.970 -19.645 1.00 97.44 104 ASN A C 1
ATOM 796 O O . ASN A 1 104 ? 10.804 -5.059 -20.172 1.00 97.44 104 ASN A O 1
ATOM 800 N N . SER A 1 105 ? 11.897 -3.098 -20.176 1.00 95.94 105 SER A N 1
ATOM 801 C CA . SER A 1 105 ? 12.656 -3.363 -21.396 1.00 95.94 105 SER A CA 1
ATOM 802 C C . SER A 1 105 ? 14.070 -2.818 -21.274 1.00 95.94 105 SER A C 1
ATOM 804 O O . SER A 1 105 ? 14.284 -1.607 -21.295 1.00 95.94 105 SER A O 1
ATOM 806 N N . GLY A 1 106 ? 15.041 -3.731 -21.206 1.00 93.12 106 GLY A N 1
ATOM 807 C CA . GLY A 1 106 ? 16.458 -3.375 -21.252 1.00 93.12 106 GLY A CA 1
ATOM 808 C C . GLY A 1 106 ? 16.876 -2.776 -22.598 1.00 93.12 106 GLY A C 1
ATOM 809 O O . GLY A 1 106 ? 17.712 -1.883 -22.626 1.00 93.12 106 GLY A O 1
ATOM 810 N N . GLU A 1 107 ? 16.255 -3.200 -23.704 1.00 94.94 107 GLU A N 1
ATOM 811 C CA . GLU A 1 107 ? 16.535 -2.660 -25.046 1.00 94.94 107 GLU A CA 1
ATOM 812 C C . GLU A 1 107 ? 16.072 -1.206 -25.200 1.00 94.94 107 GLU A C 1
ATOM 814 O O . GLU A 1 107 ? 16.738 -0.403 -25.850 1.00 94.94 107 GLU A O 1
ATOM 819 N N . LEU A 1 108 ? 14.931 -0.860 -24.596 1.00 93.25 108 LEU A N 1
ATOM 820 C CA . LEU A 1 108 ? 14.368 0.494 -24.636 1.00 93.25 108 LEU A CA 1
ATOM 821 C C . LEU A 1 108 ? 14.803 1.361 -23.448 1.00 93.25 108 LEU A C 1
ATOM 823 O O . LEU A 1 108 ? 14.438 2.537 -23.402 1.00 93.25 108 LEU A O 1
ATOM 827 N N . ASN A 1 109 ? 15.574 0.782 -22.523 1.00 95.06 109 ASN A N 1
ATOM 828 C CA . ASN A 1 109 ? 15.984 1.370 -21.254 1.00 95.06 109 ASN A CA 1
ATOM 829 C C . ASN A 1 109 ? 14.802 1.897 -20.417 1.00 95.06 109 ASN A C 1
ATOM 831 O O . ASN A 1 109 ? 14.856 2.989 -19.849 1.00 95.06 109 ASN A O 1
ATOM 835 N N . CYS A 1 110 ? 13.715 1.121 -20.380 1.00 95.81 110 CYS A N 1
ATOM 836 C CA . CYS A 1 110 ? 12.483 1.468 -19.678 1.00 95.81 110 CYS A CA 1
ATOM 837 C C . CYS A 1 110 ? 12.238 0.539 -18.486 1.00 95.81 110 CYS A C 1
ATOM 839 O O . CYS A 1 110 ? 12.226 -0.687 -18.643 1.00 95.81 110 CYS A O 1
ATOM 841 N N . TRP A 1 111 ? 11.976 1.122 -17.316 1.00 97.06 111 TRP A N 1
ATOM 842 C CA . TRP A 1 111 ? 11.862 0.400 -16.049 1.00 97.06 111 TRP A CA 1
ATOM 843 C C . TRP A 1 111 ? 10.731 0.947 -15.176 1.00 97.06 111 TRP A C 1
ATOM 845 O O . TRP A 1 111 ? 10.538 2.159 -15.074 1.00 97.06 111 TRP A O 1
ATOM 855 N N . TRP A 1 112 ? 10.012 0.048 -14.507 1.00 97.62 112 TRP A N 1
ATOM 856 C CA . TRP A 1 112 ? 9.106 0.380 -13.415 1.00 97.62 112 TRP A CA 1
ATOM 857 C C . TRP A 1 112 ? 9.893 0.704 -12.150 1.00 97.62 112 TRP A C 1
ATOM 859 O O . TRP A 1 112 ? 10.672 -0.112 -11.657 1.00 97.62 112 TRP A O 1
ATOM 869 N N . LEU A 1 113 ? 9.646 1.889 -11.609 1.00 96.94 113 LEU A N 1
ATOM 870 C CA . LEU A 1 113 ? 10.192 2.359 -10.344 1.00 96.94 113 LEU A CA 1
ATOM 871 C C . LEU A 1 113 ? 9.052 2.706 -9.405 1.00 96.94 113 LEU A C 1
ATOM 873 O O . LEU A 1 113 ? 7.982 3.113 -9.859 1.00 96.94 113 LEU A O 1
ATOM 877 N N . TYR A 1 114 ? 9.296 2.580 -8.106 1.00 97.44 114 TYR A N 1
ATOM 878 C CA . TYR A 1 114 ? 8.323 2.973 -7.104 1.00 97.44 114 TYR A CA 1
ATOM 879 C C . TYR A 1 114 ? 8.891 4.003 -6.135 1.00 97.44 114 TYR A C 1
ATOM 881 O O . TYR A 1 114 ? 10.081 4.006 -5.820 1.00 97.44 114 TYR A O 1
ATOM 889 N N . SER A 1 115 ? 8.009 4.859 -5.646 1.00 98.12 115 SER A N 1
ATOM 890 C CA . SER A 1 115 ? 8.273 5.819 -4.584 1.00 98.12 115 SER A CA 1
ATOM 891 C C . SER A 1 115 ? 7.044 5.946 -3.690 1.00 98.12 115 SER A C 1
ATOM 893 O O . SER A 1 115 ? 5.969 5.413 -3.984 1.00 98.12 115 SER A O 1
ATOM 895 N N . ILE A 1 116 ? 7.218 6.614 -2.557 1.00 98.44 116 ILE A N 1
ATOM 896 C CA . ILE A 1 116 ? 6.194 6.790 -1.536 1.00 98.44 116 ILE A CA 1
ATOM 897 C C . ILE A 1 116 ? 6.030 8.278 -1.296 1.00 98.44 116 ILE A C 1
ATOM 899 O O . ILE A 1 116 ? 6.950 8.926 -0.809 1.00 98.44 116 ILE A O 1
ATOM 903 N N . VAL A 1 117 ? 4.855 8.809 -1.604 1.00 98.44 117 VAL A N 1
ATOM 904 C CA . VAL A 1 117 ? 4.482 10.172 -1.237 1.00 98.44 117 VAL A CA 1
ATOM 905 C C . VAL A 1 117 ? 3.768 10.123 0.108 1.00 98.44 117 VAL A C 1
ATOM 907 O O . VAL A 1 117 ? 2.753 9.438 0.266 1.00 98.44 117 VAL A O 1
ATOM 910 N N . LYS A 1 118 ? 4.329 10.816 1.093 1.00 97.81 118 LYS A N 1
ATOM 911 C CA . LYS A 1 118 ? 3.792 10.932 2.446 1.00 97.81 118 LYS A CA 1
ATOM 912 C C . LYS A 1 118 ? 2.627 11.926 2.496 1.00 97.81 118 LYS A C 1
ATOM 914 O O . LYS A 1 118 ? 2.483 12.750 1.591 1.00 97.81 118 LYS A O 1
ATOM 919 N N . PRO A 1 119 ? 1.775 11.876 3.539 1.00 96.38 119 PRO A N 1
ATOM 920 C CA . PRO A 1 119 ? 0.632 12.786 3.661 1.00 96.38 119 PRO A CA 1
ATOM 921 C C . PRO A 1 119 ? 0.988 14.281 3.683 1.00 96.38 119 PRO A C 1
ATOM 923 O O . PRO A 1 119 ? 0.141 15.113 3.369 1.00 96.38 119 PRO A O 1
ATOM 926 N N . ASP A 1 120 ? 2.219 14.630 4.060 1.00 95.56 120 ASP A N 1
ATOM 927 C CA . ASP A 1 120 ? 2.757 15.996 4.043 1.00 95.56 120 ASP A CA 1
ATOM 928 C C . ASP A 1 120 ? 3.329 16.420 2.675 1.00 95.56 120 ASP A C 1
ATOM 930 O O . ASP A 1 120 ? 3.730 17.571 2.504 1.00 95.56 120 ASP A O 1
ATOM 934 N N . GLY A 1 121 ? 3.320 15.516 1.692 1.00 94.81 121 GLY A N 1
ATOM 935 C CA . GLY A 1 121 ? 3.821 15.735 0.340 1.00 94.81 121 GLY A CA 1
ATOM 936 C C . GLY A 1 121 ? 5.287 15.354 0.133 1.00 94.81 121 GLY A C 1
ATOM 937 O O . GLY A 1 121 ? 5.771 15.490 -0.989 1.00 94.81 121 GLY A O 1
ATOM 938 N N . GLU A 1 122 ? 5.998 14.869 1.158 1.00 97.12 122 GLU A N 1
ATOM 939 C CA . GLU A 1 122 ? 7.368 14.377 0.990 1.00 97.12 122 GLU A CA 1
ATOM 940 C C . GLU A 1 122 ? 7.387 13.118 0.114 1.00 97.12 122 GLU A C 1
ATOM 942 O O . GLU A 1 122 ? 6.674 12.150 0.383 1.00 97.12 122 GLU A O 1
ATOM 947 N N . GLU A 1 123 ? 8.225 13.104 -0.924 1.00 97.44 123 GLU A N 1
ATOM 948 C CA . GLU A 1 123 ? 8.433 11.924 -1.761 1.00 97.44 123 GLU A CA 1
ATOM 949 C C . GLU A 1 123 ? 9.718 11.192 -1.361 1.00 97.44 123 GLU A C 1
ATOM 951 O O . GLU A 1 123 ? 10.826 11.713 -1.478 1.00 97.44 123 GLU A O 1
ATOM 956 N N . VAL A 1 124 ? 9.558 9.947 -0.919 1.00 96.62 124 VAL A N 1
ATOM 957 C CA . VAL A 1 124 ? 10.637 9.058 -0.490 1.00 96.62 124 VAL A CA 1
ATOM 958 C C . VAL A 1 124 ? 10.827 7.966 -1.537 1.00 96.62 124 VAL A C 1
ATOM 960 O O . VAL A 1 124 ? 9.866 7.312 -1.937 1.00 96.62 124 VAL A O 1
ATOM 963 N N . SER A 1 125 ? 12.071 7.726 -1.951 1.00 95.31 125 SER A N 1
ATOM 964 C CA . SER A 1 125 ? 12.448 6.597 -2.814 1.00 95.31 125 SER A CA 1
ATOM 965 C C . SER A 1 125 ? 13.162 5.541 -1.970 1.00 95.31 125 SER A C 1
ATOM 967 O O . SER A 1 125 ? 14.327 5.742 -1.628 1.00 95.31 125 SER A O 1
ATOM 969 N N . PRO A 1 126 ? 12.485 4.458 -1.549 1.00 93.62 126 PRO A N 1
ATOM 970 C CA . PRO A 1 126 ? 13.101 3.500 -0.643 1.00 93.62 126 PRO A CA 1
ATOM 971 C C . PRO A 1 126 ? 14.199 2.675 -1.322 1.00 93.62 126 PRO A C 1
ATOM 973 O O . PRO A 1 126 ? 14.043 2.239 -2.457 1.00 93.62 126 PRO A O 1
ATOM 976 N N . GLU A 1 127 ? 15.270 2.378 -0.588 1.00 91.88 127 GLU A N 1
ATOM 977 C CA . GLU A 1 127 ? 16.394 1.544 -1.054 1.00 91.88 127 GLU A CA 1
ATOM 978 C C . GLU A 1 127 ? 16.177 0.040 -0.779 1.00 91.88 127 GLU A C 1
ATOM 980 O O . GLU A 1 127 ? 17.118 -0.716 -0.544 1.00 91.88 127 GLU A O 1
ATOM 985 N N . VAL A 1 128 ? 14.919 -0.400 -0.752 1.00 94.25 128 VAL A N 1
ATOM 986 C CA . VAL A 1 128 ? 14.515 -1.783 -0.452 1.00 94.25 128 VAL A CA 1
ATOM 987 C C . VAL A 1 128 ? 13.551 -2.295 -1.519 1.00 94.25 128 VAL A C 1
ATOM 989 O O . VAL A 1 128 ? 13.076 -1.528 -2.350 1.00 94.25 128 VAL A O 1
ATOM 992 N N . GLY A 1 129 ? 13.246 -3.593 -1.516 1.00 93.94 129 GLY A N 1
ATOM 993 C CA . GLY A 1 129 ? 12.191 -4.131 -2.376 1.00 93.94 129 GLY A CA 1
ATOM 994 C C . GLY A 1 129 ? 10.805 -3.593 -1.995 1.00 93.94 129 GLY A C 1
ATOM 995 O O . GLY A 1 129 ? 10.520 -3.315 -0.823 1.00 93.94 129 GLY A O 1
ATOM 996 N N . ALA A 1 130 ? 9.893 -3.508 -2.968 1.00 96.06 130 ALA A N 1
ATOM 997 C CA . ALA A 1 130 ? 8.518 -3.063 -2.719 1.00 96.06 130 ALA A CA 1
ATOM 998 C C . ALA A 1 130 ? 7.747 -4.003 -1.764 1.00 96.06 130 ALA A C 1
ATOM 1000 O O . ALA A 1 130 ? 6.782 -3.594 -1.117 1.00 96.06 130 ALA A O 1
ATOM 1001 N N . ASP A 1 131 ? 8.172 -5.262 -1.645 1.00 96.56 131 ASP A N 1
ATOM 1002 C CA . ASP A 1 131 ? 7.661 -6.248 -0.686 1.00 96.56 131 ASP A CA 1
ATOM 1003 C C . ASP A 1 131 ? 8.122 -5.992 0.759 1.00 96.56 131 ASP A C 1
ATOM 1005 O O . ASP A 1 131 ? 7.516 -6.484 1.715 1.00 96.56 131 ASP A O 1
ATOM 1009 N N . GLN A 1 132 ? 9.176 -5.199 0.933 1.00 95.88 132 GLN A N 1
ATOM 1010 C CA . GLN A 1 132 ? 9.800 -4.947 2.226 1.00 95.88 132 GLN A CA 1
ATOM 1011 C C . GLN A 1 132 ? 9.346 -3.617 2.825 1.00 95.88 132 GLN A C 1
ATOM 1013 O O . GLN A 1 132 ? 9.118 -3.545 4.035 1.00 95.88 132 GLN A O 1
ATOM 1018 N N . TYR A 1 133 ? 9.151 -2.582 2.000 1.00 96.38 133 TYR A N 1
ATOM 1019 C CA . TYR A 1 133 ? 8.711 -1.276 2.489 1.00 96.38 133 TYR A CA 1
ATOM 1020 C C . TYR A 1 133 ? 7.308 -1.348 3.106 1.00 96.38 133 TYR A C 1
ATOM 1022 O O . TYR A 1 133 ? 6.353 -1.748 2.437 1.00 96.38 133 TYR A O 1
ATOM 1030 N N . ARG A 1 134 ? 7.181 -0.951 4.378 1.00 96.88 134 ARG A N 1
ATOM 1031 C CA . ARG A 1 134 ? 5.914 -0.925 5.123 1.00 96.88 134 ARG A CA 1
ATOM 1032 C C . ARG A 1 134 ? 5.230 0.432 4.991 1.00 96.88 134 ARG A C 1
ATOM 1034 O O . ARG A 1 134 ? 5.856 1.463 5.218 1.00 96.88 134 ARG A O 1
ATOM 1041 N N . LEU A 1 135 ? 3.951 0.407 4.637 1.00 97.56 135 LEU A N 1
ATOM 1042 C CA . LEU A 1 135 ? 3.131 1.595 4.425 1.00 97.56 135 LEU A CA 1
ATOM 1043 C C . LEU A 1 135 ? 2.430 2.032 5.708 1.00 97.56 135 LEU A C 1
ATOM 1045 O O . LEU A 1 135 ? 2.031 1.202 6.527 1.00 97.56 135 LEU A O 1
ATOM 1049 N N . SER A 1 136 ? 2.225 3.339 5.819 1.00 96.44 136 SER A N 1
ATOM 1050 C CA . SER A 1 136 ? 1.430 3.982 6.863 1.00 96.44 136 SER A CA 1
ATOM 1051 C C . SER A 1 136 ? 0.116 4.530 6.305 1.00 96.44 136 SER A C 1
ATOM 1053 O O . SER A 1 136 ? -0.045 4.705 5.098 1.00 96.44 136 SER A O 1
ATOM 1055 N N . ASN A 1 137 ? -0.840 4.823 7.192 1.00 96.06 137 ASN A N 1
ATOM 1056 C CA . ASN A 1 137 ? -2.111 5.426 6.791 1.00 96.06 137 ASN A CA 1
ATOM 1057 C C . ASN A 1 137 ? -1.889 6.746 6.043 1.00 96.06 137 ASN A C 1
ATOM 1059 O O . ASN A 1 137 ? -1.191 7.630 6.534 1.00 96.06 137 ASN A O 1
ATOM 1063 N N . GLY A 1 138 ? -2.537 6.880 4.887 1.00 96.44 138 GLY A N 1
ATOM 1064 C CA . GLY A 1 138 ? -2.451 8.056 4.024 1.00 96.44 138 GLY A CA 1
ATOM 1065 C C . GLY A 1 138 ? -1.238 8.079 3.094 1.00 96.44 138 GLY A C 1
ATOM 1066 O O . GLY A 1 138 ? -1.177 8.960 2.237 1.00 96.44 138 GLY A O 1
ATOM 1067 N N . ASP A 1 139 ? -0.307 7.126 3.212 1.00 98.38 139 ASP A N 1
ATOM 1068 C CA . ASP A 1 139 ? 0.785 6.994 2.248 1.00 98.38 139 ASP A CA 1
ATOM 1069 C C . ASP A 1 139 ? 0.222 6.765 0.840 1.00 98.38 139 ASP A C 1
ATOM 1071 O O . ASP A 1 139 ? -0.784 6.076 0.644 1.00 98.38 139 ASP A O 1
ATOM 1075 N N . THR A 1 140 ? 0.906 7.319 -0.155 1.00 98.62 140 THR A N 1
ATOM 1076 C CA . THR A 1 140 ? 0.604 7.102 -1.568 1.00 98.62 140 THR A CA 1
ATOM 1077 C C . THR A 1 140 ? 1.775 6.390 -2.228 1.00 98.62 140 THR A C 1
ATOM 1079 O O . THR A 1 140 ? 2.871 6.935 -2.318 1.00 98.62 140 THR A O 1
ATOM 1082 N N . VAL A 1 141 ? 1.552 5.161 -2.688 1.00 98.44 141 VAL A N 1
ATOM 1083 C CA . VAL A 1 141 ? 2.544 4.390 -3.443 1.00 98.44 141 VAL A CA 1
ATOM 1084 C C . VAL A 1 141 ? 2.448 4.784 -4.903 1.00 98.44 141 VAL A C 1
ATOM 1086 O O . VAL A 1 141 ? 1.405 4.587 -5.524 1.00 98.44 141 VAL A O 1
ATOM 1089 N N . VAL A 1 142 ? 3.524 5.315 -5.464 1.00 98.56 142 VAL A N 1
ATOM 1090 C CA . VAL A 1 142 ? 3.562 5.746 -6.859 1.00 98.56 142 VAL A CA 1
ATOM 1091 C C . VAL A 1 142 ? 4.469 4.815 -7.641 1.00 98.56 142 VAL A C 1
ATOM 1093 O O . VAL A 1 142 ? 5.642 4.687 -7.319 1.00 98.56 142 VAL A O 1
ATOM 1096 N N . TRP A 1 143 ? 3.930 4.191 -8.681 1.00 98.44 143 TRP A N 1
ATOM 1097 C CA . TRP A 1 143 ? 4.667 3.405 -9.661 1.00 98.44 143 TRP A CA 1
ATOM 1098 C C . TRP A 1 143 ? 4.802 4.214 -10.941 1.00 98.44 143 TRP A C 1
ATOM 1100 O O . TRP A 1 143 ? 3.792 4.593 -11.530 1.00 98.44 143 TRP A O 1
ATOM 1110 N N . ARG A 1 144 ? 6.034 4.477 -11.377 1.00 98.12 144 ARG A N 1
ATOM 1111 C CA . ARG A 1 144 ? 6.323 5.218 -12.609 1.00 98.12 144 ARG A CA 1
ATOM 1112 C C . ARG A 1 144 ? 7.097 4.352 -13.583 1.00 98.12 144 ARG A C 1
ATOM 1114 O O . ARG A 1 144 ? 8.100 3.742 -13.211 1.00 98.12 144 ARG A O 1
ATOM 1121 N N . TYR A 1 145 ? 6.637 4.315 -14.824 1.00 97.88 145 TYR A N 1
ATOM 1122 C CA . TYR A 1 145 ? 7.370 3.713 -15.924 1.00 97.88 145 TYR A CA 1
ATOM 1123 C C . TYR A 1 145 ? 8.302 4.760 -16.527 1.00 97.88 145 TYR A C 1
ATOM 1125 O O . TYR A 1 145 ? 7.871 5.677 -17.227 1.00 97.88 145 TYR A O 1
ATOM 1133 N N . THR A 1 146 ? 9.586 4.635 -16.218 1.00 95.62 146 THR A N 1
ATOM 1134 C CA . THR A 1 146 ? 10.598 5.641 -16.540 1.00 95.62 146 THR A CA 1
ATOM 1135 C C . THR A 1 146 ? 11.515 5.133 -17.635 1.00 95.62 146 THR A C 1
ATOM 1137 O O . THR A 1 146 ? 11.913 3.970 -17.634 1.00 95.62 146 THR A O 1
ATOM 1140 N N . LYS A 1 147 ? 11.887 6.030 -18.548 1.00 93.44 147 LYS A N 1
ATOM 1141 C CA . LYS A 1 147 ? 12.934 5.808 -19.543 1.00 93.44 147 LYS A CA 1
ATOM 1142 C C . LYS A 1 147 ? 14.199 6.562 -19.141 1.00 93.44 147 LYS A C 1
ATOM 1144 O O . LYS A 1 147 ? 14.102 7.737 -18.786 1.00 93.44 147 LYS A O 1
ATOM 1149 N N . PHE A 1 148 ? 15.349 5.900 -19.236 1.00 88.00 148 PHE A N 1
ATOM 1150 C CA . PHE A 1 148 ? 16.670 6.486 -18.987 1.00 88.00 148 PHE A CA 1
ATOM 1151 C C . PHE A 1 148 ? 17.477 6.683 -20.272 1.00 88.00 148 PHE A C 1
ATOM 1153 O O . PHE A 1 148 ? 17.236 5.949 -21.263 1.00 88.00 148 PHE A O 1
#

Foldseek 3Di:
DVVVVVVVVVVVVVVVVVVVVVVVVVVVVVVVVVVVVVVVVQVVQKAFEKEWEAAVPPDIDIDGRQIDGQVQQFQVVSLVSPWDWDWDQDPQAIATQDTNPRGDDPVQQKGKAKWKQAQVRDIGRDPGYRRPDGDHHHIYIYIHTDHD

Secondary structure (DSSP, 8-state):
-HHHHHHHHHHHHHHHHHHHHHHHHHHHHHHHHHHHHHHHHHHHHEEEEEEEEE-SSS-EEEEEEEEEEGGG-BHHHHHHHHS-EEEEEETTEEEEEEETTEE-BTTTTEEEEEEEE-TTS-EE--SS-TTTPBP-TT-EEEEEEEE-